Protein AF-A0A6G3WS42-F1 (afdb_monomer_lite)

Sequence (119 aa):
IFGNWMPGGMALGAGLFGFTDSLKLRGGAENVHAMLLLLAILLVIAVFWQLYRKKYVAAVISAAVSALLFTWYFLTDQVPSQFVDAAPYVTTLLVLSLSAQRLRMPKADGVPYRKGEGK

Structure (mmCIF, N/CA/C/O backbone):
data_AF-A0A6G3WS42-F1
#
_entry.id   AF-A0A6G3WS42-F1
#
loop_
_atom_site.group_PDB
_atom_site.id
_atom_site.type_symbol
_atom_site.label_atom_id
_atom_site.label_alt_id
_atom_site.label_comp_id
_atom_site.label_asym_id
_atom_site.label_entity_id
_atom_site.label_seq_id
_atom_site.pdbx_PDB_ins_code
_atom_site.Cartn_x
_atom_site.Cartn_y
_atom_site.Cartn_z
_atom_site.occupancy
_atom_site.B_iso_or_equiv
_atom_site.auth_seq_id
_atom_site.auth_comp_id
_atom_site.auth_asym_id
_atom_site.auth_atom_id
_atom_site.pdbx_PDB_model_num
ATOM 1 N N . ILE A 1 1 ? -2.951 11.381 10.513 1.00 62.28 1 ILE A N 1
ATOM 2 C CA . ILE A 1 1 ? -4.145 10.615 10.066 1.00 62.28 1 ILE A CA 1
ATOM 3 C C . ILE A 1 1 ? -3.886 9.118 9.895 1.00 62.28 1 ILE A C 1
ATOM 5 O O . ILE A 1 1 ? -4.765 8.323 10.214 1.00 62.28 1 ILE A O 1
ATOM 9 N N . PHE A 1 2 ? -2.696 8.722 9.431 1.00 62.06 2 PHE A N 1
ATOM 10 C CA . PHE A 1 2 ? -2.339 7.315 9.257 1.00 62.06 2 PHE A CA 1
ATOM 11 C C . PHE A 1 2 ? -2.473 6.523 10.558 1.00 62.06 2 PHE A C 1
ATOM 13 O O . PHE A 1 2 ? -2.169 7.029 11.641 1.00 62.06 2 PHE A O 1
ATOM 20 N N . GLY A 1 3 ? -2.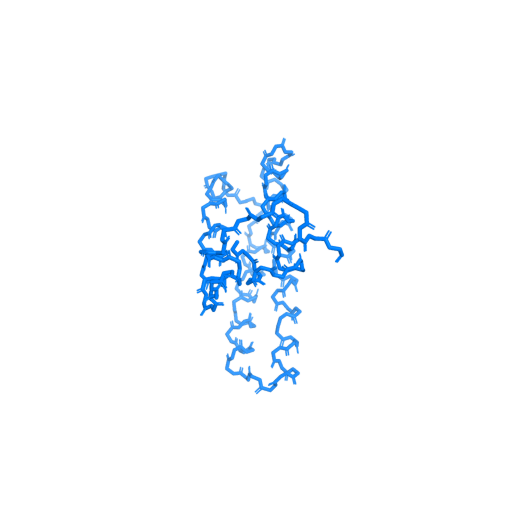978 5.292 10.453 1.00 71.50 3 GLY A N 1
ATOM 21 C CA . GLY A 1 3 ? -3.089 4.394 11.600 1.00 71.50 3 GLY A CA 1
ATOM 22 C C . GLY A 1 3 ? -4.072 4.821 12.680 1.00 71.50 3 GLY A C 1
ATOM 23 O O . GLY A 1 3 ? -3.949 4.345 13.804 1.00 71.50 3 GLY A O 1
ATOM 24 N N . ASN A 1 4 ? -4.995 5.739 12.386 1.00 79.12 4 ASN A N 1
ATOM 25 C CA . ASN A 1 4 ? -5.932 6.257 13.375 1.00 79.12 4 ASN A CA 1
ATOM 26 C C . ASN A 1 4 ? -5.245 6.863 14.617 1.00 79.12 4 ASN A C 1
ATOM 28 O O . ASN A 1 4 ? -5.658 6.627 15.752 1.00 79.12 4 ASN A O 1
ATOM 32 N N . TRP A 1 5 ? -4.164 7.613 14.386 1.00 73.88 5 TRP A N 1
ATOM 33 C CA . TRP A 1 5 ? -3.337 8.246 15.423 1.00 73.88 5 TRP A CA 1
ATOM 34 C C . TRP A 1 5 ? -2.509 7.281 16.281 1.00 73.88 5 TRP A C 1
ATOM 36 O O . TRP A 1 5 ? -1.886 7.708 17.248 1.00 73.88 5 TRP A O 1
ATOM 46 N N . MET A 1 6 ? -2.448 5.995 15.919 1.00 80.25 6 MET A N 1
ATOM 47 C CA . MET A 1 6 ? -1.568 5.032 16.579 1.00 80.25 6 MET A CA 1
ATOM 48 C C . MET A 1 6 ? -0.141 5.103 16.009 1.00 80.25 6 MET A C 1
ATOM 50 O O . MET A 1 6 ? 0.020 5.183 14.785 1.00 80.25 6 MET A O 1
ATOM 54 N N . PRO A 1 7 ? 0.899 4.977 16.855 1.00 81.81 7 PRO A N 1
ATOM 55 C CA . PRO A 1 7 ? 2.294 5.083 16.428 1.00 81.81 7 PRO A CA 1
ATOM 56 C C . PRO A 1 7 ? 2.673 4.046 15.362 1.00 81.81 7 PRO A C 1
ATOM 58 O O . PRO A 1 7 ? 3.370 4.381 14.411 1.00 81.81 7 PRO A O 1
ATOM 61 N N . GLY A 1 8 ? 2.147 2.818 15.442 1.00 82.62 8 GLY A N 1
ATOM 62 C CA . GLY A 1 8 ? 2.450 1.765 14.464 1.00 82.62 8 GLY A CA 1
ATOM 63 C C . GLY A 1 8 ? 1.956 2.074 13.047 1.00 82.62 8 GLY A C 1
ATOM 64 O O . GLY A 1 8 ? 2.688 1.890 12.079 1.00 82.62 8 GLY A O 1
ATOM 65 N N . GLY A 1 9 ? 0.734 2.593 12.901 1.00 78.50 9 GLY A N 1
ATOM 66 C CA . GLY A 1 9 ? 0.227 2.943 11.573 1.00 78.50 9 GLY A CA 1
ATOM 67 C C . GLY A 1 9 ? 0.802 4.259 11.037 1.00 78.50 9 GLY A C 1
ATOM 68 O O . GLY A 1 9 ? 0.930 4.400 9.824 1.00 78.50 9 GLY A O 1
ATOM 69 N N . MET A 1 10 ? 1.220 5.186 11.910 1.00 81.88 10 MET A N 1
ATOM 70 C CA . MET A 1 10 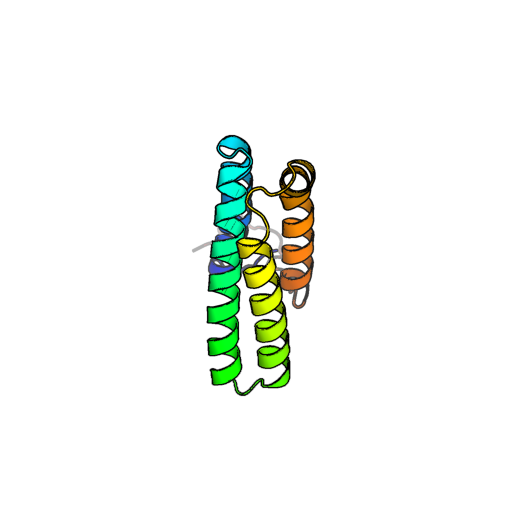? 2.017 6.344 11.489 1.00 81.88 10 MET A CA 1
ATOM 71 C C . MET A 1 10 ? 3.408 5.934 10.994 1.00 81.88 10 MET A C 1
ATOM 73 O O . MET A 1 10 ? 3.836 6.422 9.952 1.00 81.88 10 MET A O 1
ATOM 77 N N . ALA A 1 11 ? 4.079 5.010 11.687 1.00 84.00 11 ALA A N 1
ATOM 78 C CA . ALA A 1 11 ? 5.381 4.488 11.278 1.00 84.00 11 ALA A CA 1
ATOM 79 C C . ALA A 1 11 ? 5.307 3.754 9.931 1.00 84.00 11 ALA A C 1
ATOM 81 O O . ALA A 1 11 ? 6.138 3.995 9.061 1.00 84.00 11 ALA A O 1
ATOM 82 N N . LEU A 1 12 ? 4.276 2.925 9.718 1.00 81.25 12 LEU A N 1
ATOM 83 C CA . LEU A 1 12 ? 4.043 2.273 8.424 1.00 81.25 12 LEU A CA 1
ATOM 84 C C . LEU A 1 12 ? 3.791 3.284 7.300 1.00 81.25 12 LEU A C 1
ATOM 86 O O . LEU A 1 12 ? 4.360 3.142 6.222 1.00 81.25 12 LEU A O 1
ATOM 90 N N . GLY A 1 13 ? 2.973 4.312 7.550 1.00 78.56 13 GLY A N 1
ATOM 91 C CA . GLY A 1 13 ? 2.729 5.376 6.576 1.00 78.56 13 GLY A CA 1
ATOM 92 C C . GLY A 1 13 ? 4.016 6.118 6.213 1.00 78.56 13 GLY A C 1
ATOM 93 O O . GLY A 1 13 ? 4.372 6.194 5.042 1.00 78.56 13 GLY A O 1
ATOM 94 N N . ALA A 1 14 ? 4.751 6.605 7.215 1.00 83.50 14 ALA A N 1
ATOM 95 C CA . ALA A 1 14 ? 6.014 7.312 7.011 1.00 83.50 14 ALA A CA 1
ATOM 96 C C . ALA A 1 14 ? 7.064 6.442 6.303 1.00 83.50 14 ALA A C 1
ATOM 98 O O . ALA A 1 14 ? 7.752 6.925 5.408 1.00 83.50 14 ALA A O 1
ATOM 99 N N . GLY A 1 15 ? 7.147 5.155 6.655 1.00 84.81 15 GLY A N 1
ATOM 100 C CA . GLY A 1 15 ? 8.038 4.197 6.006 1.00 84.81 15 GLY A CA 1
ATOM 101 C C . GLY A 1 15 ? 7.700 3.995 4.532 1.00 84.81 15 GLY A C 1
ATOM 102 O O . GLY A 1 15 ? 8.595 4.032 3.695 1.00 84.81 15 GLY A O 1
ATOM 103 N N . LEU A 1 16 ? 6.414 3.852 4.197 1.00 78.00 16 LEU A N 1
ATOM 104 C CA . LEU A 1 16 ? 5.980 3.673 2.813 1.00 78.00 16 LEU A CA 1
ATOM 105 C C . LEU A 1 16 ? 6.284 4.911 1.957 1.00 78.00 16 LEU A C 1
ATOM 107 O O . LEU A 1 16 ? 6.868 4.771 0.886 1.00 78.00 16 LEU A O 1
ATOM 111 N N . PHE A 1 17 ? 5.957 6.113 2.442 1.00 78.38 17 PHE A N 1
ATOM 112 C CA . PHE A 1 17 ? 6.246 7.355 1.716 1.00 78.38 17 PHE A CA 1
ATOM 113 C C . PHE A 1 17 ? 7.754 7.632 1.609 1.00 78.38 17 PHE A C 1
ATOM 115 O O . PHE A 1 17 ? 8.242 7.927 0.519 1.00 78.38 17 PHE A O 1
ATOM 122 N N . GLY A 1 18 ? 8.512 7.465 2.697 1.00 80.75 18 GLY A N 1
ATOM 123 C CA . GLY A 1 18 ? 9.967 7.655 2.693 1.00 80.75 18 GLY A CA 1
ATOM 124 C C . GLY A 1 18 ? 10.695 6.661 1.784 1.00 80.75 18 GLY A C 1
ATOM 125 O O . GLY A 1 18 ? 11.618 7.039 1.065 1.00 80.75 18 GLY A O 1
ATOM 126 N N . PHE A 1 19 ? 10.241 5.404 1.740 1.00 77.62 19 PHE A N 1
ATOM 127 C CA . PHE A 1 19 ? 10.761 4.402 0.813 1.00 77.62 19 PHE A CA 1
ATOM 128 C C . PHE A 1 19 ? 10.500 4.800 -0.643 1.00 77.62 19 PHE A C 1
ATOM 130 O O . PHE A 1 19 ? 11.437 4.809 -1.441 1.00 77.62 19 PHE A O 1
ATOM 137 N N . THR A 1 20 ? 9.268 5.206 -0.980 1.00 72.81 20 THR A N 1
ATOM 138 C CA . THR A 1 20 ? 8.928 5.632 -2.350 1.00 72.81 20 THR A CA 1
ATOM 139 C C . THR A 1 20 ? 9.725 6.849 -2.812 1.00 72.81 20 THR A C 1
ATOM 141 O O . THR A 1 20 ? 10.114 6.909 -3.976 1.00 72.81 20 THR A O 1
ATOM 144 N N . ASP A 1 21 ? 10.021 7.786 -1.911 1.00 70.69 21 ASP A N 1
ATOM 145 C CA . ASP A 1 21 ? 10.815 8.975 -2.227 1.00 70.69 21 ASP A CA 1
ATOM 146 C C . ASP A 1 21 ? 12.302 8.622 -2.422 1.00 70.69 21 ASP A C 1
ATOM 148 O O . ASP A 1 21 ? 12.935 9.020 -3.401 1.00 70.69 21 ASP A O 1
ATOM 152 N N . SER A 1 22 ? 12.846 7.744 -1.569 1.00 71.31 22 SER A N 1
ATOM 153 C CA . SER A 1 22 ? 14.225 7.247 -1.704 1.00 71.31 22 SER A CA 1
ATOM 154 C C . SER A 1 22 ? 14.468 6.481 -3.010 1.00 71.31 22 SER A C 1
ATOM 156 O O . SER A 1 22 ? 15.548 6.567 -3.597 1.00 71.31 22 SER A O 1
ATOM 158 N N . LEU A 1 23 ? 13.450 5.762 -3.490 1.00 67.19 23 LEU A N 1
ATOM 159 C CA . LEU A 1 23 ? 13.497 5.002 -4.733 1.00 67.19 23 LEU A CA 1
ATOM 160 C C . LEU A 1 23 ? 13.531 5.910 -5.958 1.00 67.19 23 LEU A C 1
ATOM 162 O O . LEU A 1 23 ? 14.271 5.616 -6.888 1.00 67.19 23 LEU A O 1
ATOM 166 N N . LYS A 1 24 ? 12.809 7.036 -5.942 1.00 63.78 24 LYS A N 1
ATOM 167 C CA . LYS A 1 24 ? 12.902 8.041 -7.011 1.00 63.78 24 LYS A CA 1
ATOM 168 C C . LYS A 1 24 ? 14.280 8.689 -7.077 1.00 63.78 24 LYS A C 1
ATOM 170 O O . LYS A 1 24 ? 14.789 8.939 -8.163 1.00 63.78 24 LYS A O 1
ATOM 175 N N . LEU A 1 25 ? 14.891 8.939 -5.920 1.00 65.88 25 LEU A N 1
ATOM 176 C CA . LEU A 1 25 ? 16.201 9.589 -5.833 1.00 65.88 25 LEU A CA 1
ATOM 177 C C . LEU A 1 25 ? 17.369 8.659 -6.205 1.00 65.88 25 LEU A C 1
ATOM 179 O O . LEU A 1 25 ? 18.437 9.149 -6.563 1.00 65.88 25 LEU A O 1
ATOM 183 N N . ARG A 1 26 ? 17.193 7.331 -6.110 1.00 63.03 26 ARG A N 1
ATOM 184 C CA . ARG A 1 26 ? 18.253 6.336 -6.372 1.00 63.03 26 ARG A CA 1
ATOM 185 C C . ARG A 1 26 ? 17.987 5.387 -7.545 1.00 63.03 26 ARG A C 1
ATOM 187 O O . ARG A 1 26 ? 18.900 4.663 -7.929 1.00 63.03 26 ARG A O 1
ATOM 194 N N . GLY A 1 27 ? 16.771 5.320 -8.087 1.00 55.81 27 GLY A N 1
ATOM 195 C CA . GLY A 1 27 ? 16.342 4.227 -8.960 1.00 55.81 27 GLY A CA 1
ATOM 196 C C . GLY A 1 27 ? 15.880 4.650 -10.344 1.00 55.81 27 GLY A C 1
ATOM 197 O O . GLY A 1 27 ? 14.766 5.130 -10.515 1.00 55.81 27 GLY A O 1
ATOM 198 N N . GLY A 1 28 ? 16.716 4.362 -11.343 1.00 65.00 28 GLY A N 1
ATOM 199 C CA . GLY A 1 28 ? 16.263 4.161 -12.719 1.00 65.00 28 GLY A CA 1
ATOM 200 C C . GLY A 1 28 ? 15.419 2.882 -12.876 1.00 65.00 28 GLY A C 1
ATOM 201 O O . GLY A 1 28 ? 15.124 2.187 -11.900 1.00 65.00 28 GLY A O 1
ATOM 202 N N . ALA A 1 29 ? 15.052 2.562 -14.122 1.00 58.00 29 ALA A N 1
ATOM 203 C CA . ALA A 1 29 ? 14.080 1.520 -14.489 1.00 58.00 29 ALA A CA 1
ATOM 204 C C . ALA A 1 29 ? 14.324 0.120 -13.870 1.00 58.00 29 ALA A C 1
ATOM 206 O O . ALA A 1 29 ? 13.357 -0.580 -13.566 1.00 58.00 29 ALA A O 1
ATOM 207 N N . GLU A 1 30 ? 15.576 -0.275 -13.610 1.00 61.53 30 GLU A N 1
ATOM 208 C CA . GLU A 1 30 ? 15.913 -1.575 -12.994 1.00 61.53 30 GLU A CA 1
ATOM 209 C C . GLU A 1 30 ? 15.394 -1.729 -11.555 1.00 61.53 30 GLU A C 1
ATOM 211 O O . GLU A 1 30 ? 14.870 -2.782 -11.186 1.00 61.53 30 GLU A O 1
ATOM 216 N N . ASN A 1 31 ? 15.461 -0.673 -10.738 1.00 63.50 31 ASN A N 1
ATOM 217 C CA . ASN A 1 31 ? 15.016 -0.747 -9.340 1.00 63.50 31 ASN A CA 1
ATOM 218 C C . ASN A 1 31 ? 13.492 -0.894 -9.227 1.00 63.50 31 ASN A C 1
ATOM 220 O O . ASN A 1 31 ? 12.984 -1.459 -8.260 1.00 63.50 31 ASN A O 1
ATOM 224 N N . VAL A 1 32 ? 12.752 -0.437 -10.237 1.00 64.06 32 VAL A N 1
ATOM 225 C CA . VAL A 1 32 ? 11.289 -0.550 -10.286 1.00 64.06 32 VAL A CA 1
ATOM 226 C C . VAL A 1 32 ? 10.858 -1.959 -10.665 1.00 64.06 32 VAL A C 1
ATOM 228 O O . VAL A 1 32 ? 9.874 -2.470 -10.130 1.00 64.06 32 VAL A O 1
ATOM 231 N N . HIS A 1 33 ? 11.624 -2.625 -11.528 1.00 67.00 33 HIS A N 1
ATOM 232 C CA . HIS A 1 33 ? 11.387 -4.023 -11.854 1.00 67.00 33 HIS A CA 1
ATOM 233 C C . HIS A 1 33 ? 11.525 -4.911 -10.598 1.00 67.00 33 HIS A C 1
ATOM 235 O O . HIS A 1 33 ? 10.652 -5.733 -10.322 1.00 67.00 33 HIS A O 1
ATOM 241 N N . ALA A 1 34 ? 12.516 -4.658 -9.733 1.00 71.00 34 ALA A N 1
ATOM 242 C CA . ALA A 1 34 ? 12.638 -5.345 -8.440 1.00 71.00 34 ALA A CA 1
ATOM 243 C C . ALA A 1 34 ? 11.450 -5.091 -7.480 1.00 71.00 34 ALA A C 1
ATOM 245 O O . ALA A 1 34 ? 11.091 -5.965 -6.685 1.00 71.00 34 ALA A O 1
ATOM 246 N N . MET A 1 35 ? 10.788 -3.929 -7.563 1.00 68.25 35 MET A N 1
ATOM 247 C CA . MET A 1 35 ? 9.595 -3.646 -6.754 1.00 68.25 35 MET A CA 1
ATOM 248 C C . MET A 1 35 ? 8.375 -4.468 -7.165 1.00 68.25 35 MET A C 1
ATOM 250 O O . MET A 1 35 ? 7.574 -4.815 -6.296 1.00 68.25 35 MET A O 1
ATOM 254 N N . LEU A 1 36 ? 8.224 -4.797 -8.454 1.00 68.94 36 LEU A N 1
ATOM 255 C CA . LEU A 1 36 ? 7.157 -5.695 -8.911 1.00 68.94 36 LEU A CA 1
ATOM 256 C C . LEU A 1 36 ? 7.282 -7.067 -8.245 1.00 68.94 36 LEU A C 1
ATOM 258 O O . LEU A 1 36 ? 6.288 -7.604 -7.755 1.00 68.94 36 LEU A O 1
ATOM 262 N N . LEU A 1 37 ? 8.506 -7.591 -8.155 1.00 70.88 37 LEU A N 1
ATOM 263 C CA . LEU A 1 37 ? 8.781 -8.858 -7.482 1.00 70.88 37 LEU A CA 1
ATO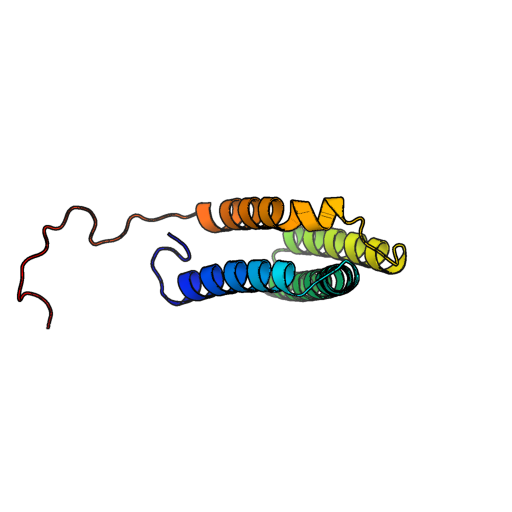M 264 C C . LEU A 1 37 ? 8.468 -8.772 -5.981 1.00 70.88 37 LEU A C 1
ATOM 266 O O . LEU A 1 37 ? 7.796 -9.649 -5.437 1.00 70.88 37 LEU A O 1
ATOM 270 N N . LEU A 1 38 ? 8.878 -7.690 -5.313 1.00 75.19 38 LEU A N 1
ATOM 271 C CA . LEU A 1 38 ? 8.551 -7.467 -3.901 1.00 75.19 38 LEU A CA 1
ATOM 272 C C . LEU A 1 38 ? 7.033 -7.384 -3.665 1.00 75.19 38 LEU A C 1
ATOM 274 O O . LEU A 1 38 ? 6.519 -8.002 -2.730 1.00 75.19 38 LEU A O 1
ATOM 278 N N . LEU A 1 39 ? 6.299 -6.669 -4.522 1.00 71.50 39 LEU A N 1
ATOM 279 C CA . LEU A 1 39 ? 4.838 -6.579 -4.460 1.00 71.50 39 LEU A CA 1
ATOM 280 C C . LEU A 1 39 ? 4.186 -7.955 -4.647 1.00 71.50 39 LEU A C 1
ATOM 282 O O . LEU A 1 39 ? 3.263 -8.304 -3.909 1.00 71.50 39 LEU A O 1
ATOM 286 N N . ALA A 1 40 ? 4.683 -8.751 -5.597 1.00 73.38 40 ALA A N 1
ATOM 287 C CA . ALA A 1 40 ? 4.193 -10.102 -5.829 1.00 73.38 40 ALA A CA 1
ATOM 288 C C . ALA A 1 40 ? 4.379 -10.991 -4.586 1.00 73.38 40 ALA A C 1
ATOM 290 O O . ALA A 1 40 ? 3.429 -11.659 -4.177 1.00 73.38 40 ALA A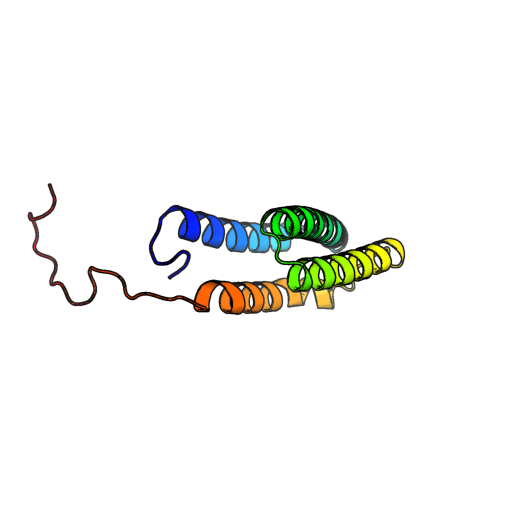 O 1
ATOM 291 N N . ILE A 1 41 ? 5.542 -10.932 -3.925 1.00 79.12 41 ILE A N 1
ATOM 292 C CA . ILE A 1 41 ? 5.797 -11.654 -2.665 1.00 79.12 41 ILE A CA 1
ATOM 293 C C . ILE A 1 41 ? 4.823 -11.210 -1.565 1.00 79.12 41 ILE A C 1
ATOM 295 O O . ILE A 1 41 ? 4.249 -12.050 -0.869 1.00 79.12 41 ILE A O 1
ATOM 299 N N . LEU A 1 42 ? 4.592 -9.903 -1.409 1.00 76.62 42 LEU A N 1
ATOM 300 C CA . LEU A 1 42 ? 3.648 -9.389 -0.411 1.00 76.62 42 LEU A CA 1
ATOM 301 C C . LEU A 1 42 ? 2.217 -9.881 -0.656 1.00 76.62 42 LEU A C 1
ATOM 303 O O . LEU A 1 42 ? 1.517 -10.224 0.299 1.00 76.62 42 LEU A O 1
ATOM 307 N N . LEU A 1 43 ? 1.784 -9.956 -1.917 1.00 74.69 43 LEU A N 1
ATOM 308 C CA . LEU A 1 43 ? 0.476 -10.510 -2.262 1.00 74.69 43 LEU A CA 1
ATOM 309 C C . LEU A 1 43 ? 0.385 -12.003 -1.942 1.00 74.69 43 LEU A C 1
ATOM 311 O O . LEU A 1 43 ? -0.629 -12.432 -1.399 1.00 74.69 43 LEU A O 1
ATOM 315 N N . VAL A 1 44 ? 1.444 -12.779 -2.183 1.00 78.94 44 VAL A N 1
ATOM 316 C CA . VAL A 1 44 ? 1.500 -14.197 -1.791 1.00 78.94 44 VAL A CA 1
ATOM 317 C C . VAL A 1 44 ? 1.351 -14.350 -0.273 1.00 78.94 44 VAL A C 1
ATOM 319 O O . VAL A 1 44 ? 0.534 -15.144 0.194 1.00 78.94 44 VAL A O 1
ATOM 322 N N . ILE A 1 45 ? 2.056 -13.536 0.518 1.00 83.31 45 ILE A N 1
ATOM 323 C CA . ILE A 1 45 ? 1.902 -13.516 1.983 1.00 83.31 45 ILE A CA 1
ATOM 324 C C . ILE A 1 45 ? 0.457 -13.156 2.374 1.00 83.31 45 ILE A C 1
ATOM 326 O O . ILE A 1 45 ? -0.124 -13.780 3.267 1.00 83.31 45 ILE A O 1
ATOM 330 N N . ALA A 1 46 ? -0.154 -12.184 1.690 1.00 75.69 46 ALA A N 1
ATOM 331 C CA . ALA A 1 46 ? -1.537 -11.788 1.932 1.00 75.69 46 ALA A CA 1
ATOM 332 C C . ALA A 1 46 ? -2.542 -12.913 1.621 1.00 75.69 46 ALA A C 1
ATOM 334 O O . ALA A 1 46 ? -3.510 -13.068 2.371 1.00 75.69 46 ALA A O 1
ATOM 335 N N . VAL A 1 47 ? -2.301 -13.724 0.584 1.00 74.06 47 VAL A N 1
ATOM 336 C CA . VAL A 1 47 ? -3.105 -14.917 0.260 1.00 74.06 47 VAL A CA 1
ATOM 337 C C . VAL A 1 47 ? -3.072 -15.908 1.423 1.00 74.06 47 VAL A C 1
ATOM 339 O O . VAL A 1 47 ? -4.130 -16.299 1.921 1.00 74.06 47 VAL A O 1
ATOM 342 N N . PHE A 1 48 ? -1.881 -16.260 1.923 1.00 81.81 48 PHE A N 1
ATOM 343 C CA . PHE A 1 48 ? -1.740 -17.166 3.071 1.00 81.81 48 PHE A CA 1
ATOM 344 C C . PHE A 1 48 ? -2.443 -16.627 4.321 1.00 81.81 48 PHE A C 1
ATOM 346 O O . PHE A 1 48 ? -3.156 -17.360 5.012 1.00 81.81 48 PHE A O 1
ATOM 353 N N . TRP A 1 49 ? -2.321 -15.326 4.582 1.00 78.94 49 TRP A N 1
ATOM 354 C CA . TRP A 1 49 ? -3.009 -14.681 5.698 1.00 78.94 49 TRP A CA 1
ATOM 355 C C . TRP A 1 49 ? -4.537 -14.725 5.544 1.00 78.94 49 TRP A C 1
ATOM 357 O O . TRP A 1 49 ? -5.267 -14.976 6.508 1.00 78.94 49 TRP A O 1
ATOM 367 N N . GLN A 1 50 ? -5.057 -14.468 4.342 1.00 74.88 50 GLN A N 1
ATOM 368 C CA . GLN A 1 50 ? -6.498 -14.486 4.077 1.00 74.88 50 GLN A CA 1
ATOM 369 C C . GLN A 1 50 ? -7.082 -15.898 4.146 1.00 74.88 50 GLN A C 1
ATOM 371 O O . GLN A 1 50 ? -8.189 -16.059 4.672 1.00 74.88 50 GLN A O 1
ATOM 376 N N . LEU A 1 51 ? -6.322 -16.910 3.718 1.00 81.31 51 LEU A N 1
ATOM 377 C CA . LEU A 1 51 ? -6.653 -18.322 3.911 1.00 81.31 51 LEU A CA 1
ATOM 378 C C . LEU A 1 51 ? -6.720 -18.681 5.399 1.00 81.31 51 LEU A C 1
ATOM 380 O O . LEU A 1 51 ? -7.707 -19.275 5.832 1.00 81.31 51 LEU A O 1
ATOM 384 N N . TYR A 1 52 ? -5.750 -18.235 6.207 1.00 86.12 52 TYR A N 1
ATOM 385 C CA . TYR A 1 52 ? -5.777 -18.439 7.661 1.00 86.12 52 TYR A CA 1
ATOM 386 C C . TYR A 1 52 ? -7.008 -17.793 8.318 1.00 86.12 52 TYR A C 1
ATOM 388 O O . TYR A 1 52 ? -7.627 -18.365 9.213 1.00 86.12 52 TYR A O 1
ATOM 396 N N . ARG A 1 53 ? -7.433 -16.619 7.831 1.00 80.31 53 ARG A N 1
ATOM 397 C CA . ARG A 1 53 ? -8.666 -15.951 8.284 1.00 80.31 53 ARG A CA 1
ATOM 398 C C . ARG A 1 53 ? -9.956 -16.498 7.650 1.00 80.31 53 ARG A C 1
ATOM 400 O O . ARG A 1 53 ? -11.004 -15.881 7.835 1.00 80.31 53 ARG A O 1
ATOM 407 N N . LYS A 1 54 ? -9.897 -17.621 6.918 1.00 84.88 54 LYS A N 1
ATOM 408 C CA . LYS A 1 54 ? -11.020 -18.274 6.209 1.00 84.88 54 LYS A CA 1
ATOM 409 C C . LYS A 1 54 ? -11.793 -17.346 5.258 1.00 84.88 54 LYS A C 1
ATOM 411 O O . LYS A 1 54 ? -12.976 -17.549 4.992 1.00 84.88 54 LYS A O 1
ATOM 416 N N . LYS A 1 55 ? -11.138 -16.309 4.726 1.00 80.69 55 LYS A N 1
ATOM 417 C CA . LYS A 1 55 ? -11.736 -15.357 3.776 1.00 80.69 55 LYS A CA 1
ATOM 418 C C . LYS A 1 55 ? -11.478 -15.804 2.339 1.00 80.69 55 LYS A C 1
ATOM 420 O O . LYS A 1 55 ? -10.692 -15.187 1.626 1.00 80.69 55 LYS A O 1
ATOM 425 N N . TYR A 1 56 ? -12.158 -16.867 1.916 1.00 79.88 56 TYR A N 1
ATOM 426 C CA . TYR A 1 56 ? -11.896 -17.540 0.638 1.00 79.88 56 TYR A CA 1
ATOM 427 C C . TYR A 1 56 ? -12.052 -16.634 -0.591 1.00 79.88 56 TYR A C 1
ATOM 429 O O . TYR A 1 56 ? -11.196 -16.657 -1.465 1.00 79.88 56 TYR A O 1
ATOM 437 N N . VAL A 1 57 ? -13.081 -15.779 -0.638 1.00 80.56 57 VAL A N 1
ATOM 438 C CA . VAL A 1 57 ? -13.302 -14.866 -1.780 1.00 80.56 57 VAL A CA 1
ATOM 439 C C . VAL A 1 57 ? -12.136 -13.888 -1.948 1.00 80.56 57 VAL A C 1
ATOM 441 O O . VAL A 1 57 ? -11.605 -13.732 -3.043 1.00 80.56 57 VAL A O 1
ATOM 444 N N . ALA A 1 58 ? -11.690 -13.266 -0.853 1.00 74.50 58 ALA A N 1
ATOM 445 C CA . ALA A 1 58 ? -10.551 -12.352 -0.885 1.00 74.50 58 ALA A CA 1
ATOM 446 C C . ALA A 1 58 ? -9.250 -13.087 -1.254 1.00 74.50 58 ALA A C 1
ATOM 448 O O . ALA A 1 58 ? -8.460 -12.566 -2.041 1.00 74.50 58 ALA A O 1
ATOM 449 N N . ALA A 1 59 ? -9.060 -14.310 -0.741 1.00 74.94 59 ALA A N 1
ATOM 450 C CA . ALA A 1 59 ? -7.894 -15.136 -1.043 1.00 74.94 59 ALA A CA 1
ATOM 451 C C . ALA A 1 59 ? -7.818 -15.500 -2.535 1.00 74.94 59 ALA A C 1
ATOM 453 O O . ALA A 1 59 ? -6.751 -15.413 -3.129 1.00 74.94 59 ALA A O 1
ATOM 454 N N . VAL A 1 60 ? -8.948 -15.844 -3.162 1.00 82.12 60 VAL A N 1
ATOM 455 C CA . VAL A 1 60 ? -9.007 -16.133 -4.605 1.00 82.12 60 VAL A CA 1
ATOM 456 C C . VAL A 1 60 ? -8.691 -14.884 -5.430 1.00 82.12 60 VAL A C 1
ATOM 458 O O . VAL A 1 60 ? -7.894 -14.958 -6.360 1.00 82.12 60 VAL A O 1
ATOM 461 N N . ILE A 1 61 ? -9.261 -13.728 -5.072 1.00 80.94 61 ILE A N 1
ATOM 462 C CA . ILE A 1 61 ? -8.996 -12.463 -5.776 1.00 80.94 61 ILE A CA 1
ATOM 463 C C . ILE A 1 61 ? -7.515 -12.085 -5.665 1.00 80.94 61 ILE A C 1
ATOM 465 O O . ILE A 1 61 ? -6.875 -11.787 -6.669 1.00 80.94 61 ILE A O 1
ATOM 469 N N . SER A 1 62 ? -6.951 -12.122 -4.457 1.00 72.31 62 SER A N 1
ATOM 470 C CA . SER A 1 62 ? -5.536 -11.799 -4.240 1.00 72.31 62 SER A CA 1
ATOM 471 C C . SER A 1 62 ? -4.598 -12.790 -4.932 1.00 72.31 62 SER A C 1
ATOM 473 O O . SER A 1 62 ? -3.593 -12.361 -5.497 1.00 72.31 62 SER A O 1
ATOM 475 N N . ALA A 1 63 ? -4.947 -14.079 -4.976 1.00 78.56 63 ALA A N 1
ATOM 476 C CA . ALA A 1 63 ? -4.190 -15.090 -5.710 1.00 78.56 63 ALA A CA 1
ATOM 477 C C . ALA A 1 63 ? -4.220 -14.846 -7.226 1.00 78.56 63 ALA A C 1
ATOM 479 O O . ALA A 1 63 ? -3.174 -14.891 -7.869 1.00 78.56 63 ALA A O 1
ATOM 480 N N . ALA A 1 64 ? -5.387 -14.521 -7.790 1.00 85.19 64 ALA A N 1
ATOM 481 C CA . ALA A 1 64 ? -5.522 -14.204 -9.210 1.00 85.19 64 ALA A CA 1
ATOM 482 C C . ALA A 1 64 ? -4.701 -12.963 -9.597 1.00 85.19 64 ALA A C 1
ATOM 484 O O . ALA A 1 64 ? -3.968 -12.990 -10.583 1.00 85.19 64 ALA A O 1
ATOM 485 N N . VAL A 1 65 ? -4.770 -11.898 -8.790 1.00 78.94 65 VAL A N 1
ATOM 486 C CA . VAL A 1 65 ? -3.994 -10.664 -9.005 1.00 78.94 65 VAL A CA 1
ATOM 487 C C . VAL A 1 65 ? -2.489 -10.920 -8.876 1.00 78.94 65 VAL A C 1
ATOM 489 O O . VAL A 1 65 ? -1.713 -10.424 -9.689 1.00 78.94 65 VAL A O 1
ATOM 492 N N . SER A 1 66 ? -2.070 -11.717 -7.889 1.00 75.50 66 SER A N 1
ATOM 493 C CA . SER A 1 66 ? -0.668 -12.105 -7.708 1.00 75.50 66 SER A CA 1
ATOM 494 C C . SER A 1 66 ? -0.135 -12.878 -8.914 1.00 75.50 66 SER A C 1
ATOM 496 O O . SER A 1 66 ? 0.921 -12.525 -9.434 1.00 75.50 66 SER A O 1
ATOM 498 N N . ALA A 1 67 ? -0.887 -13.868 -9.405 1.00 81.88 67 ALA A N 1
ATOM 499 C CA . ALA A 1 67 ? -0.514 -14.642 -10.584 1.00 81.88 67 ALA A CA 1
ATOM 500 C C . ALA A 1 67 ? -0.368 -13.749 -11.825 1.00 81.88 67 ALA A C 1
ATOM 502 O O . ALA A 1 67 ? 0.638 -13.837 -12.520 1.00 81.88 67 ALA A O 1
ATOM 503 N N . LEU A 1 68 ? -1.316 -12.833 -12.050 1.00 83.69 68 LEU A N 1
ATOM 504 C CA . LEU A 1 68 ? -1.280 -11.873 -13.160 1.00 83.69 68 LEU A CA 1
ATOM 505 C C . LEU A 1 68 ? -0.015 -11.002 -13.140 1.00 83.69 68 LEU A C 1
ATOM 507 O O . LEU A 1 68 ? 0.651 -10.847 -14.162 1.00 83.69 68 LEU A O 1
ATOM 511 N N . LEU A 1 69 ? 0.335 -10.461 -11.969 1.00 74.00 69 LEU A N 1
ATOM 512 C CA . LEU A 1 69 ? 1.541 -9.648 -11.791 1.00 74.00 69 LEU A CA 1
ATOM 513 C C . LEU A 1 69 ? 2.823 -10.462 -11.979 1.00 74.00 69 LEU A C 1
ATOM 515 O O . LEU A 1 69 ? 3.786 -9.959 -12.549 1.00 74.00 69 LEU A O 1
ATOM 519 N N . PHE A 1 70 ? 2.835 -11.717 -11.530 1.00 75.69 70 PHE A N 1
ATOM 520 C CA . PHE A 1 70 ? 3.976 -12.611 -11.705 1.00 75.69 70 PHE A CA 1
ATOM 521 C C . PHE A 1 70 ? 4.187 -12.946 -13.184 1.00 75.69 70 PHE A C 1
ATOM 523 O O . PHE A 1 70 ? 5.300 -12.853 -13.691 1.00 75.69 70 PHE A O 1
ATOM 530 N N . THR A 1 71 ? 3.113 -13.256 -13.910 1.00 79.12 71 THR A N 1
ATOM 531 C CA . THR A 1 71 ? 3.172 -13.488 -15.356 1.00 79.12 71 THR A CA 1
ATOM 532 C C . THR A 1 71 ? 3.654 -12.245 -16.102 1.00 79.12 71 THR A C 1
ATOM 534 O O . THR A 1 71 ? 4.513 -12.362 -16.970 1.00 79.12 71 THR A O 1
ATOM 537 N N . TRP A 1 72 ? 3.177 -11.051 -15.731 1.00 75.06 72 TRP A N 1
ATOM 538 C CA . TRP A 1 72 ? 3.680 -9.791 -16.287 1.00 75.06 72 TRP A CA 1
ATOM 539 C C . TRP A 1 72 ? 5.184 -9.632 -16.049 1.00 75.06 72 TRP A C 1
ATOM 541 O O . TRP A 1 72 ? 5.920 -9.335 -16.988 1.00 75.06 72 TRP A O 1
ATOM 551 N N . TYR A 1 73 ? 5.636 -9.834 -14.807 1.00 70.19 73 TYR A N 1
ATOM 552 C CA . TYR A 1 73 ? 7.042 -9.716 -14.420 1.00 70.19 73 TYR A CA 1
ATOM 553 C C . TYR A 1 73 ? 7.947 -10.606 -15.282 1.00 70.19 73 TYR A C 1
ATOM 555 O O . TYR A 1 73 ? 8.949 -10.129 -15.797 1.00 70.19 73 TYR A O 1
ATOM 563 N N . PHE A 1 74 ? 7.550 -11.861 -15.513 1.00 75.12 74 PHE A N 1
ATOM 564 C CA . PHE A 1 74 ? 8.304 -12.795 -16.358 1.00 75.12 74 PHE A CA 1
ATOM 565 C C . PHE A 1 74 ? 8.295 -12.447 -17.851 1.00 75.12 74 PHE A C 1
ATOM 567 O O . PHE A 1 74 ? 9.188 -12.872 -18.576 1.00 75.12 74 PHE A O 1
ATOM 574 N N . LEU A 1 75 ? 7.282 -11.720 -18.324 1.00 79.69 75 LEU A N 1
ATOM 575 C CA . LEU A 1 75 ? 7.140 -11.349 -19.734 1.00 79.69 75 LEU A CA 1
ATOM 576 C C . LEU A 1 75 ? 7.796 -10.003 -20.076 1.00 79.69 75 LEU A C 1
ATOM 578 O O . LEU A 1 75 ? 7.894 -9.674 -21.255 1.00 79.69 75 LEU A O 1
ATOM 582 N N . THR A 1 76 ? 8.192 -9.200 -19.083 1.00 71.50 76 THR A N 1
ATOM 583 C CA . THR A 1 76 ? 8.625 -7.810 -19.296 1.00 71.50 76 THR A CA 1
ATOM 584 C C . THR A 1 76 ? 9.945 -7.517 -18.593 1.00 71.50 76 THR A C 1
ATOM 586 O O . THR A 1 76 ? 9.947 -7.289 -17.389 1.00 71.50 76 THR A O 1
ATOM 589 N N . ASP A 1 77 ? 11.045 -7.406 -19.339 1.00 65.44 77 ASP A N 1
ATOM 590 C CA . ASP A 1 77 ? 12.375 -7.132 -18.764 1.00 65.44 77 ASP A CA 1
ATOM 591 C C . ASP A 1 77 ? 12.530 -5.702 -18.219 1.00 65.44 77 ASP A C 1
ATOM 593 O O . ASP A 1 77 ? 13.356 -5.448 -17.342 1.00 65.44 77 ASP A O 1
ATOM 597 N N . GLN A 1 78 ? 11.743 -4.740 -18.719 1.00 62.97 78 GLN A N 1
ATOM 598 C CA . GLN A 1 78 ? 11.808 -3.343 -18.282 1.00 62.97 78 GLN A CA 1
ATOM 599 C C . GLN A 1 78 ? 10.428 -2.690 -18.213 1.00 62.97 78 GLN A C 1
ATOM 601 O O . GLN A 1 78 ? 9.647 -2.717 -19.163 1.00 62.97 78 GLN A O 1
ATOM 606 N N . VAL A 1 79 ? 10.137 -2.057 -17.076 1.00 64.38 79 VAL A N 1
ATOM 607 C CA . VAL A 1 79 ? 8.928 -1.245 -16.902 1.00 64.38 79 VAL A CA 1
ATOM 608 C C . VAL A 1 79 ? 9.148 0.107 -17.596 1.00 64.38 79 VAL A C 1
ATOM 610 O O . VAL A 1 79 ? 10.162 0.752 -17.317 1.00 64.38 79 VAL A O 1
ATOM 613 N N . PRO A 1 80 ? 8.228 0.572 -18.466 1.00 67.56 80 PRO A N 1
ATOM 614 C CA . PRO A 1 80 ? 8.360 1.873 -19.115 1.00 67.56 80 PRO A CA 1
ATOM 615 C C . PRO A 1 80 ? 8.500 2.991 -18.077 1.00 67.56 80 PRO A C 1
ATOM 617 O O . PRO A 1 80 ? 7.756 3.026 -17.094 1.00 67.56 80 PRO A O 1
ATOM 620 N N . SER A 1 81 ? 9.422 3.929 -18.299 1.00 63.78 81 SER A N 1
ATOM 621 C CA . SER A 1 81 ? 9.709 5.021 -17.355 1.00 63.78 81 SER A CA 1
ATOM 622 C C . SER A 1 81 ? 8.470 5.849 -16.995 1.00 63.78 81 SER A C 1
ATOM 624 O O . SER A 1 81 ? 8.348 6.285 -15.856 1.00 63.78 81 SER A O 1
ATOM 626 N N . GLN A 1 82 ? 7.483 5.965 -17.894 1.00 66.75 82 GLN A N 1
ATOM 627 C CA . GLN A 1 82 ? 6.235 6.678 -17.596 1.00 66.75 82 GLN A CA 1
ATOM 628 C C . GLN A 1 82 ? 5.429 6.030 -16.453 1.00 66.75 82 GLN A C 1
ATOM 630 O O . GLN A 1 82 ? 4.755 6.727 -15.695 1.00 66.75 82 GLN A O 1
ATOM 635 N N . PHE A 1 83 ? 5.506 4.704 -16.289 1.00 66.62 83 PHE A N 1
ATOM 636 C CA . PHE A 1 83 ? 4.884 4.007 -15.156 1.00 66.62 83 PHE A CA 1
ATOM 637 C C . PHE A 1 83 ? 5.651 4.237 -13.852 1.00 66.62 83 PHE A C 1
ATOM 639 O O . PHE A 1 83 ? 5.037 4.347 -12.790 1.00 66.62 83 PHE A O 1
ATOM 646 N N . VAL A 1 84 ? 6.980 4.350 -13.931 1.00 65.38 84 VAL A N 1
ATOM 647 C CA . VAL A 1 84 ? 7.846 4.699 -12.795 1.00 65.38 84 VAL A CA 1
ATOM 648 C C . VAL A 1 84 ? 7.510 6.093 -12.279 1.00 65.38 84 VAL A C 1
ATOM 650 O O . VAL A 1 84 ? 7.317 6.293 -11.078 1.00 65.38 84 VAL A O 1
ATOM 653 N N . ASP A 1 85 ? 7.363 7.043 -13.198 1.00 68.31 85 ASP A N 1
ATOM 654 C CA . ASP A 1 85 ? 7.020 8.425 -12.879 1.00 68.31 85 ASP A CA 1
ATOM 655 C C . ASP A 1 85 ? 5.638 8.532 -12.230 1.00 68.31 85 ASP A C 1
ATOM 657 O O . ASP A 1 85 ? 5.436 9.352 -11.328 1.00 68.31 85 ASP A O 1
ATOM 661 N N . ALA A 1 86 ? 4.713 7.655 -12.635 1.00 73.50 86 ALA A N 1
ATOM 662 C CA . ALA A 1 86 ? 3.361 7.587 -12.100 1.00 73.50 86 ALA A CA 1
ATOM 663 C C . ALA A 1 86 ? 3.238 6.833 -10.760 1.00 73.50 86 ALA A C 1
ATOM 665 O O . ALA A 1 86 ? 2.224 6.981 -10.068 1.00 73.50 86 ALA A O 1
ATOM 666 N N . ALA A 1 87 ? 4.254 6.063 -10.353 1.00 71.81 87 ALA A N 1
ATOM 667 C CA . ALA A 1 87 ? 4.230 5.249 -9.137 1.00 71.81 87 ALA A CA 1
ATOM 668 C C . ALA A 1 87 ? 3.805 6.011 -7.858 1.00 71.81 87 ALA A C 1
ATOM 670 O O . ALA A 1 87 ? 2.996 5.464 -7.108 1.00 71.81 87 ALA A O 1
ATOM 671 N N . PRO A 1 88 ? 4.234 7.267 -7.600 1.00 73.31 88 PRO A N 1
ATOM 672 C CA . PRO A 1 88 ? 3.817 8.013 -6.408 1.00 73.31 88 PRO A CA 1
ATOM 673 C C . PRO A 1 88 ? 2.326 8.352 -6.382 1.00 73.31 88 PRO A C 1
ATOM 675 O O . PRO A 1 88 ? 1.720 8.428 -5.313 1.00 73.31 88 PRO A O 1
ATOM 678 N N . TYR A 1 89 ? 1.715 8.580 -7.547 1.00 77.69 89 TYR A N 1
ATOM 679 C CA . TYR A 1 89 ? 0.280 8.849 -7.617 1.00 77.69 89 TYR A CA 1
ATOM 680 C C . TYR A 1 89 ? -0.496 7.584 -7.267 1.00 77.69 89 TYR A C 1
ATOM 682 O O . TYR A 1 89 ? -1.421 7.626 -6.455 1.00 77.69 89 TYR A O 1
ATOM 690 N N . VAL A 1 90 ? -0.064 6.444 -7.812 1.00 74.56 90 VAL A N 1
ATOM 691 C CA . VAL A 1 90 ? -0.665 5.140 -7.523 1.00 74.56 90 VAL A CA 1
ATOM 692 C C . VAL A 1 90 ? -0.509 4.791 -6.047 1.00 74.56 90 VAL A C 1
ATOM 694 O O . VAL A 1 90 ? -1.497 4.429 -5.413 1.00 74.56 90 VAL A O 1
ATOM 697 N N . THR A 1 91 ? 0.682 4.948 -5.463 1.00 70.62 91 THR A N 1
ATOM 698 C CA . THR A 1 91 ? 0.896 4.668 -4.035 1.00 70.62 91 THR A CA 1
ATOM 699 C C . THR A 1 91 ? 0.043 5.571 -3.158 1.00 70.62 91 THR A C 1
ATOM 701 O O . THR A 1 91 ? -0.577 5.076 -2.223 1.00 70.62 91 THR A O 1
ATOM 704 N N . THR A 1 92 ? -0.081 6.858 -3.486 1.00 77.56 92 THR A N 1
ATOM 705 C CA . THR A 1 92 ? -0.947 7.785 -2.745 1.00 77.56 92 THR A CA 1
ATOM 706 C C . THR A 1 92 ? -2.412 7.352 -2.805 1.00 77.56 92 THR A C 1
ATOM 708 O O . THR A 1 92 ? -3.064 7.270 -1.765 1.00 77.56 92 THR A O 1
ATOM 711 N N . LEU A 1 93 ? -2.930 7.007 -3.988 1.00 80.44 93 LEU A N 1
ATOM 712 C CA . LEU A 1 93 ? -4.304 6.516 -4.146 1.00 80.44 93 LEU A CA 1
ATOM 713 C C . LEU A 1 93 ? -4.537 5.211 -3.378 1.00 80.44 93 LEU A C 1
ATOM 715 O O . LEU A 1 93 ? -5.550 5.068 -2.696 1.00 80.44 93 LEU A O 1
ATOM 719 N N . LEU A 1 94 ? -3.585 4.281 -3.440 1.00 73.81 94 LEU A N 1
ATOM 720 C CA . LEU A 1 94 ? -3.655 2.995 -2.751 1.00 73.81 94 LEU A CA 1
ATOM 721 C C . LEU A 1 94 ? -3.664 3.211 -1.230 1.00 73.81 94 LEU A C 1
ATOM 723 O O . LEU A 1 94 ? -4.555 2.721 -0.534 1.00 73.81 94 LEU A O 1
ATOM 727 N N . VAL A 1 95 ? -2.743 4.037 -0.730 1.00 70.00 95 VAL A N 1
ATOM 728 C CA . 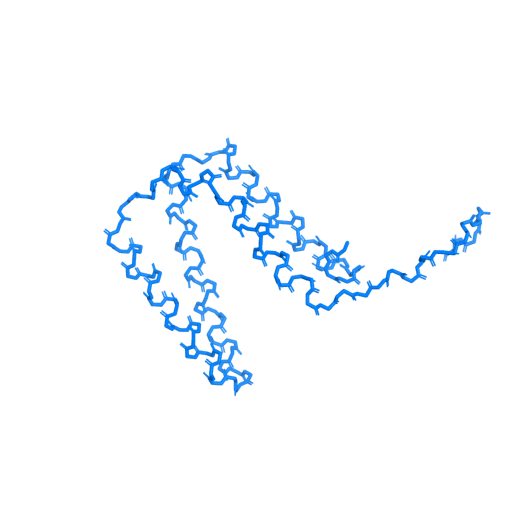VAL A 1 95 ? -2.655 4.435 0.677 1.00 70.00 95 VAL A CA 1
ATOM 729 C C . VAL A 1 95 ? -3.939 5.099 1.150 1.00 70.00 95 VAL A C 1
ATOM 731 O O . VAL A 1 95 ? -4.449 4.730 2.204 1.00 70.00 95 VAL A O 1
ATOM 734 N N . LEU A 1 96 ? -4.486 6.047 0.390 1.00 75.50 96 LEU A N 1
ATOM 735 C CA . LEU A 1 96 ? -5.747 6.696 0.736 1.00 75.50 96 LEU A CA 1
ATOM 736 C C . LEU A 1 96 ? -6.894 5.684 0.749 1.00 75.50 96 LEU A C 1
ATOM 738 O O . LEU A 1 96 ? -7.632 5.627 1.728 1.00 75.50 96 LEU A O 1
ATOM 742 N N . SER A 1 97 ? -7.005 4.832 -0.273 1.00 74.62 97 SER A N 1
ATOM 743 C CA . SER A 1 97 ? -8.083 3.842 -0.379 1.00 74.62 97 SER A CA 1
ATOM 744 C C . SER A 1 97 ? -8.109 2.847 0.786 1.00 74.62 97 SER A C 1
ATOM 746 O O . SER A 1 97 ? -9.186 2.416 1.196 1.00 74.62 97 SER A O 1
ATOM 748 N N . LEU A 1 98 ? -6.940 2.509 1.345 1.00 71.50 98 LEU A N 1
ATOM 749 C CA . LEU A 1 98 ? -6.799 1.576 2.462 1.00 71.50 98 LEU A CA 1
ATOM 750 C C . LEU A 1 98 ? -6.837 2.281 3.821 1.00 71.50 98 LEU A C 1
ATOM 752 O O . LEU A 1 98 ? -7.461 1.791 4.762 1.00 71.50 98 LEU A O 1
ATOM 756 N N . SER A 1 99 ? -6.182 3.437 3.942 1.00 66.69 99 SER A N 1
ATOM 757 C CA . SER A 1 99 ? -6.077 4.172 5.204 1.00 66.69 99 SER A CA 1
ATOM 758 C C . SER A 1 99 ? -7.337 4.966 5.532 1.00 66.69 99 SER A C 1
ATOM 760 O O . SER A 1 99 ? -7.606 5.189 6.713 1.00 66.69 99 SER A O 1
ATOM 762 N N . ALA A 1 100 ? -8.097 5.423 4.534 1.00 67.38 100 ALA A N 1
ATOM 763 C CA . ALA A 1 100 ? -9.271 6.260 4.767 1.00 67.38 100 ALA A CA 1
ATOM 764 C C . ALA A 1 100 ? -10.517 5.463 5.183 1.00 67.38 100 ALA A C 1
ATOM 766 O O . ALA A 1 100 ? -11.497 6.058 5.621 1.00 67.38 100 ALA A O 1
ATOM 767 N N . GLN A 1 101 ? -10.491 4.125 5.113 1.00 71.50 101 GLN A N 1
ATOM 768 C CA . GLN A 1 101 ? -11.689 3.306 5.345 1.00 71.50 101 GLN A CA 1
ATOM 769 C C . GLN A 1 101 ? -12.258 3.405 6.770 1.00 71.50 101 GLN A C 1
ATOM 771 O O . GLN A 1 101 ? -13.444 3.151 6.969 1.00 71.50 101 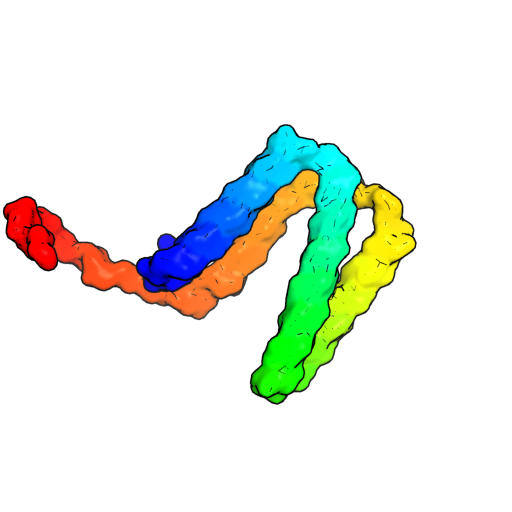GLN A O 1
ATOM 776 N N . ARG A 1 102 ? -11.434 3.729 7.778 1.00 69.31 102 ARG A N 1
ATOM 777 C CA . ARG A 1 102 ? -11.852 3.836 9.192 1.00 69.31 102 ARG A CA 1
ATOM 778 C C . ARG A 1 102 ? -11.127 4.966 9.926 1.00 69.31 102 ARG A C 1
ATOM 780 O O . ARG A 1 102 ? -10.440 4.734 10.920 1.00 69.31 102 ARG A O 1
ATOM 787 N N . LEU A 1 103 ? -11.259 6.189 9.426 1.00 72.06 103 LEU A N 1
ATOM 788 C CA . LEU A 1 103 ? -10.743 7.376 10.110 1.00 72.06 103 LEU A CA 1
ATOM 789 C C . LEU A 1 103 ? -11.554 7.675 11.378 1.00 72.06 103 LEU A C 1
ATOM 791 O O . LEU A 1 103 ? -12.778 7.778 11.334 1.00 72.06 103 LEU A O 1
ATOM 795 N N . ARG A 1 104 ? -10.865 7.851 12.509 1.00 78.31 104 ARG A N 1
ATOM 796 C CA . ARG A 1 104 ? -11.412 8.439 13.737 1.00 78.31 104 ARG A CA 1
ATOM 797 C C . ARG A 1 104 ? -10.706 9.766 13.992 1.00 78.31 104 ARG A C 1
ATOM 799 O O . ARG A 1 104 ? -9.495 9.899 13.791 1.00 78.31 104 ARG A O 1
ATOM 806 N N . MET A 1 105 ? -11.470 10.738 14.470 1.00 80.12 105 MET A N 1
ATOM 807 C CA . MET A 1 105 ? -10.919 12.009 14.929 1.00 80.12 105 MET A CA 1
ATOM 808 C C . MET A 1 105 ? -9.950 11.801 16.111 1.00 80.12 105 MET A C 1
ATOM 810 O O . MET A 1 105 ? -10.147 10.870 16.909 1.00 80.12 105 MET A O 1
ATOM 814 N N . PRO A 1 106 ? -8.889 12.620 16.218 1.00 78.88 106 PRO A N 1
ATOM 815 C CA . PRO A 1 106 ? -7.980 12.583 17.355 1.00 78.88 106 PRO A CA 1
ATOM 816 C C . PRO A 1 106 ? -8.725 12.972 18.634 1.00 78.88 106 PRO A C 1
ATOM 818 O O . PRO A 1 106 ? -9.611 13.816 18.628 1.00 78.88 106 PRO A O 1
ATOM 821 N N . LYS A 1 107 ? -8.358 12.372 19.769 1.00 77.12 107 LYS A N 1
ATOM 822 C CA . LYS A 1 107 ? -9.030 12.647 21.054 1.00 77.12 107 LYS A CA 1
ATOM 823 C C . LYS A 1 107 ? -8.795 14.064 21.586 1.00 77.12 107 LYS A C 1
ATOM 825 O O . LYS A 1 107 ? -9.548 14.508 22.440 1.00 77.12 107 LYS A O 1
ATOM 830 N N . ALA A 1 108 ? -7.736 14.723 21.125 1.00 79.94 108 ALA A N 1
ATOM 831 C CA . ALA A 1 108 ? -7.362 16.066 21.554 1.00 79.94 108 ALA A CA 1
ATOM 832 C C . ALA A 1 108 ? -7.980 17.168 20.676 1.00 79.94 108 ALA A C 1
ATOM 834 O O . ALA A 1 108 ? -7.672 18.340 20.878 1.00 79.94 108 ALA A O 1
ATOM 835 N N . ASP A 1 109 ? -8.824 16.810 19.701 1.00 81.19 109 ASP A N 1
ATOM 836 C CA . ASP A 1 109 ? -9.498 17.809 18.875 1.00 81.19 109 ASP A CA 1
ATOM 837 C C . ASP A 1 109 ? -10.408 18.680 19.747 1.00 81.19 109 ASP A C 1
ATOM 839 O O . ASP A 1 109 ? -11.245 18.177 20.497 1.00 81.19 109 ASP A O 1
ATOM 843 N N . GLY A 1 110 ? -10.218 19.997 19.669 1.00 82.44 110 GLY A N 1
ATOM 844 C CA . GLY A 1 110 ? -11.011 20.974 20.415 1.00 82.44 110 GLY A CA 1
ATOM 845 C C . GLY A 1 110 ? -10.674 21.121 21.904 1.00 82.44 110 GLY A C 1
ATOM 846 O O . GLY A 1 110 ? -11.330 21.916 22.572 1.00 82.44 110 GLY A O 1
ATOM 847 N N . VAL A 1 111 ? -9.667 20.420 22.440 1.00 84.06 111 VAL A N 1
ATOM 848 C CA . VAL A 1 111 ? -9.230 20.595 23.839 1.00 84.06 111 VAL A CA 1
ATOM 849 C C . VAL A 1 111 ? -8.189 21.725 23.912 1.00 84.06 111 VAL A C 1
ATOM 851 O O . VAL A 1 111 ? -7.099 21.570 23.356 1.00 84.06 111 VAL A O 1
ATOM 854 N N . PRO A 1 112 ? -8.469 22.864 24.581 1.00 84.00 112 PRO A N 1
ATOM 855 C CA . PRO A 1 112 ? -7.503 23.952 24.707 1.00 84.00 112 PRO A CA 1
ATOM 856 C C . PRO A 1 112 ? -6.277 23.496 25.500 1.00 84.00 112 PRO A C 1
ATOM 858 O O . PRO A 1 112 ? -6.399 23.029 26.632 1.00 84.00 112 PRO A O 1
ATOM 861 N N . TYR A 1 113 ? -5.086 23.654 24.924 1.00 82.50 113 TYR A N 1
ATOM 862 C CA . TYR A 1 113 ? -3.842 23.308 25.605 1.00 82.50 113 TYR A CA 1
ATOM 863 C C . TYR A 1 113 ? -3.601 24.231 26.806 1.00 82.50 113 TYR A C 1
ATOM 865 O O . TYR A 1 113 ? -3.521 25.453 26.660 1.00 82.50 113 TYR A O 1
ATOM 873 N N . ARG A 1 114 ? -3.431 23.644 27.994 1.00 86.81 114 ARG A N 1
ATOM 874 C CA . ARG A 1 114 ? -3.059 24.355 29.221 1.00 86.81 114 ARG A CA 1
ATOM 875 C C . ARG A 1 114 ? -1.629 24.012 29.613 1.00 86.81 114 ARG A C 1
ATOM 877 O O . ARG A 1 114 ? -1.270 22.855 29.826 1.00 86.81 114 ARG A O 1
ATOM 884 N N . LYS A 1 115 ? -0.790 25.043 29.703 1.00 81.94 115 LYS A N 1
ATOM 885 C CA . LYS A 1 115 ? 0.629 24.907 30.045 1.00 81.94 115 LYS A CA 1
ATOM 886 C C . LYS A 1 115 ? 0.749 24.371 31.482 1.00 81.94 115 LYS A C 1
ATOM 888 O O . LYS A 1 115 ? 0.341 25.056 32.411 1.00 81.94 115 LYS A O 1
ATOM 893 N N . GLY A 1 116 ? 1.299 23.164 31.650 1.00 82.75 116 GLY A N 1
ATOM 894 C CA . GLY A 1 116 ? 1.527 22.529 32.961 1.00 82.75 116 GLY A CA 1
ATOM 895 C C . GLY A 1 116 ? 0.657 21.305 33.292 1.00 82.75 116 GLY A C 1
ATOM 896 O O . GLY A 1 116 ? 0.879 20.699 34.333 1.00 82.75 116 GLY A O 1
ATOM 897 N N . GLU A 1 117 ? -0.285 20.905 32.428 1.00 76.12 117 GLU A N 1
ATOM 898 C CA . GLU A 1 117 ? -1.188 19.757 32.674 1.00 76.12 117 GLU A CA 1
ATOM 899 C C . GLU A 1 117 ? -0.652 18.383 32.201 1.00 76.12 117 GLU A C 1
ATOM 901 O O . GLU A 1 117 ? -1.326 17.370 32.364 1.00 76.12 117 GLU A O 1
ATOM 906 N N . GLY A 1 118 ? 0.560 18.305 31.640 1.00 64.62 118 GLY A N 1
ATOM 907 C CA . GLY A 1 118 ? 1.201 17.033 31.280 1.00 64.62 118 GLY A CA 1
ATOM 908 C C . GLY A 1 118 ? 2.135 16.538 32.385 1.00 64.62 118 GLY A C 1
ATOM 909 O O . GLY A 1 118 ? 3.198 17.127 32.577 1.00 64.62 118 GLY A O 1
ATOM 910 N N . LYS A 1 119 ? 1.754 15.468 33.089 1.00 44.28 119 LYS A N 1
ATOM 911 C CA . LYS A 1 119 ? 2.653 14.637 33.904 1.00 44.28 119 LYS A CA 1
ATOM 912 C C . LYS A 1 119 ? 2.666 13.219 33.359 1.00 44.28 119 LYS A C 1
ATOM 914 O O . LYS A 1 119 ? 1.566 12.727 33.026 1.00 44.28 119 LYS A O 1
#

Organism: NCBI:txid2706086

Foldseek 3Di:
DAPLPDPVRVVVVCVLVVVLVVCVVPDDFQVVLVVLVVVLVVLVVVLVVCVVVVVVVVSVVSVVVSVVSVVVSVVDPTDPVVVSVCVVVVSVVVCCVVRVPDHDDDPCVPPDDDPPPDD

Secondary structure (DSSP, 8-state):
-GGGG-HHHHHHHHHHHHHHHHHHHH--HHHHHHHHHHHHHHHHHHHHHHHHTT-HHHHHHHHHHHHHHHHHHHH-SS--HHHHHHHHHHHHHHHHHHHGGG----TTTT----TT---

pLDDT: mean 74.44, std 7.38, range [44.28, 86.81]

Radius of gyration: 18.84 Å; chains: 1; bounding box: 32×43×54 Å